Protein 3DB7 (pdb70)

CATH classification: 3.40.1420.30

Structure (mmCIF, N/CA/C/O backbone):
data_3DB7
#
_entry.id   3DB7
#
_cell.length_a   66.170
_cell.length_b   48.420
_cell.length_c   44.610
_cell.angle_alpha   90.00
_cell.angle_beta   113.27
_cell.angle_gamma   90.00
#
_symmetry.space_group_name_H-M   'C 1 2 1'
#
loop_
_entity.id
_entity.type
_entity.pdbx_description
1 polymer 'putative calcium-regulated periplasmic protein'
2 non-polymer 'CALCIUM ION'
3 non-polymer 1,2-ETHANEDIOL
4 water water
#
loop_
_atom_site.group_PDB
_atom_site.id
_atom_site.type_symbol
_atom_site.label_atom_id
_atom_site.label_alt_id
_atom_site.label_comp_id
_atom_site.label_asym_id
_atom_site.label_entity_id
_atom_site.label_seq_id
_atom_site.pdbx_PDB_ins_code
_atom_site.Cartn_x
_atom_site.Cartn_y
_atom_site.Cartn_z
_atom_site.occupancy
_atom_site.B_iso_or_equiv
_atom_site.auth_seq_id
_atom_site.auth_comp_id
_atom_site.auth_asym_id
_atom_site.auth_atom_id
_atom_site.pdbx_PDB_model_num
ATOM 1 N N . GLY A 1 1 ? 18.531 50.194 -5.192 1.00 17.76 0 GLY A N 1
ATOM 2 C CA . GLY A 1 1 ? 18.068 48.866 -5.622 1.00 17.59 0 GLY A CA 1
ATOM 3 C C . GLY A 1 1 ? 18.664 47.750 -4.790 1.00 16.75 0 GLY A C 1
ATOM 4 O O . GLY A 1 1 ? 19.418 47.973 -3.825 1.00 17.05 0 GLY A O 1
ATOM 5 N N . ALA A 1 2 ? 18.351 46.535 -5.200 1.00 18.34 20 ALA A N 1
ATOM 6 C CA . ALA A 1 2 ? 18.793 45.396 -4.440 1.00 19.87 20 ALA A CA 1
ATOM 7 C C . ALA A 1 2 ? 20.307 45.408 -4.320 1.00 21.63 20 ALA A C 1
ATOM 8 O O . ALA A 1 2 ? 20.865 45.023 -3.285 1.00 22.78 20 ALA A O 1
ATOM 10 N N . ASP A 1 3 ? 21.002 45.889 -5.358 1.00 21.35 21 ASP A N 1
ATOM 11 C CA . ASP A 1 3 ? 22.458 45.872 -5.317 1.00 23.30 21 ASP A CA 1
ATOM 12 C C . ASP A 1 3 ? 23.056 46.832 -4.320 1.00 20.26 21 ASP A C 1
ATOM 13 O O . ASP A 1 3 ? 24.221 46.722 -3.991 1.00 19.09 21 ASP A O 1
ATOM 18 N N . ASP A 1 4 ? 22.245 47.745 -3.815 1.00 17.12 22 ASP A N 1
ATOM 19 C CA . ASP A 1 4 ? 22.743 48.800 -2.925 1.00 16.31 22 ASP A CA 1
ATOM 20 C C . ASP A 1 4 ? 22.559 48.396 -1.439 1.00 14.91 22 ASP A C 1
ATOM 21 O O . ASP A 1 4 ? 22.969 49.139 -0.548 1.00 15.93 22 ASP A O 1
ATOM 26 N N . ASP A 1 5 ? 21.994 47.226 -1.182 1.00 12.98 23 ASP A N 1
ATOM 27 C CA . ASP A 1 5 ? 21.718 46.818 0.208 1.00 15.04 23 ASP A CA 1
ATOM 28 C C . ASP A 1 5 ? 23.031 46.802 0.976 1.00 16.02 23 ASP A C 1
ATOM 29 O O . ASP A 1 5 ? 24.040 46.269 0.509 1.00 16.15 23 ASP A O 1
ATOM 34 N N A LYS A 1 6 ? 22.992 47.304 2.200 0.50 12.04 24 LYS A N 1
ATOM 35 N N B LYS A 1 6 ? 23.039 47.418 2.158 0.50 13.77 24 LYS A N 1
ATOM 36 C CA A LYS A 1 6 ? 24.201 47.350 2.998 0.50 11.91 24 LYS A CA 1
ATOM 37 C CA B LYS A 1 6 ? 24.234 47.387 3.020 0.50 13.85 24 LYS A CA 1
ATOM 38 C C A LYS A 1 6 ? 23.935 46.794 4.385 0.50 13.35 24 LYS A C 1
ATOM 39 C C B LYS A 1 6 ? 23.891 46.765 4.368 0.50 14.22 24 LYS A C 1
ATOM 40 O O A LYS A 1 6 ? 23.266 47.438 5.195 0.50 10.66 24 LYS A O 1
ATOM 41 O O B LYS A 1 6 ? 23.135 47.343 5.140 0.50 12.28 24 LYS A O 1
ATOM 46 N N . PRO A 1 7 ? 24.470 45.602 4.682 1.00 12.99 25 PRO A N 1
ATOM 47 C CA . PRO A 1 7 ? 24.275 45.043 6.017 1.00 12.15 25 PRO A CA 1
ATOM 48 C C . PRO A 1 7 ? 24.964 45.922 7.042 1.00 11.05 25 PRO A C 1
ATOM 49 O O . PRO A 1 7 ? 26.001 46.537 6.745 1.00 12.32 25 PRO A O 1
ATOM 53 N N . ILE A 1 8 ? 24.312 46.075 8.185 1.00 9.77 26 ILE A N 1
ATOM 54 C CA . ILE A 1 8 ? 24.783 46.917 9.268 1.00 8.90 26 ILE A CA 1
ATOM 55 C C . ILE A 1 8 ? 24.503 46.262 10.583 1.00 11.69 26 ILE A C 1
ATOM 56 O O . ILE A 1 8 ? 23.724 45.325 10.684 1.00 9.83 26 ILE A O 1
ATOM 61 N N . GLN A 1 9 ? 25.125 46.800 11.615 1.00 10.86 27 GLN A N 1
ATOM 62 C CA . GLN A 1 9 ? 24.801 46.399 12.962 1.00 12.34 27 GLN A CA 1
ATOM 63 C C . GLN A 1 9 ? 23.575 47.213 13.366 1.00 9.19 27 GLN A C 1
ATOM 64 O O . GLN A 1 9 ? 23.339 48.318 12.884 1.00 10.17 27 GLN A O 1
ATOM 70 N N . VAL A 1 10 ? 22.797 46.656 14.272 1.00 9.96 28 VAL A N 1
ATOM 71 C CA . VAL A 1 10 ? 21.675 47.377 14.851 1.00 9.09 28 VAL A CA 1
ATOM 72 C C . VAL A 1 10 ? 22.089 48.705 15.467 1.00 10.42 28 VAL A C 1
ATOM 73 O O . VAL A 1 10 ? 21.385 49.665 15.356 1.00 9.35 28 VAL A O 1
ATOM 77 N N . THR A 1 11 ? 23.278 48.760 16.032 1.00 10.51 29 THR A N 1
ATOM 78 C CA . THR A 1 11 ? 23.754 50.022 16.603 1.00 10.61 29 THR A CA 1
ATOM 79 C C . THR A 1 11 ? 24.034 51.094 15.566 1.00 12.39 29 THR A C 1
ATOM 80 O O . THR A 1 11 ? 24.255 52.248 15.921 1.00 10.98 2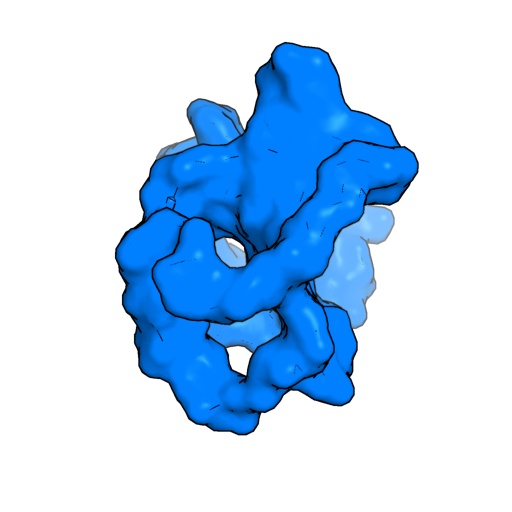9 THR A O 1
ATOM 84 N N . GLN A 1 12 ? 24.023 50.731 14.290 1.00 10.33 30 GLN A N 1
ATOM 85 C CA . GLN A 1 12 ? 24.170 51.730 13.227 1.00 10.58 30 GLN A CA 1
ATOM 86 C C . GLN A 1 12 ? 22.856 52.297 12.743 1.00 11.69 30 GLN A C 1
ATOM 87 O O . GLN A 1 12 ? 22.825 53.196 11.894 1.00 12.87 30 GLN A O 1
ATOM 109 N N . PRO A 1 14 ? 19.155 54.346 13.249 1.00 10.56 32 PRO A N 1
ATOM 110 C CA . PRO A 1 14 ? 18.744 55.493 14.073 1.00 10.00 32 PRO A CA 1
ATOM 111 C C . PRO A 1 14 ? 18.323 55.056 15.470 1.00 8.88 32 PRO A C 1
ATOM 112 O O . PRO A 1 14 ? 17.746 53.986 15.643 1.00 10.05 32 PRO A O 1
ATOM 116 N N A GLN A 1 15 ? 18.533 55.922 16.445 0.50 9.35 33 GLN A N 1
ATOM 117 N N B GLN A 1 15 ? 18.568 55.905 16.464 0.50 8.86 33 GLN A N 1
ATOM 118 C CA A GLN A 1 15 ? 18.210 55.561 17.823 0.50 10.90 33 GLN A CA 1
ATOM 119 C CA B GLN A 1 15 ? 18.211 55.542 17.848 0.50 9.60 33 GLN A CA 1
ATOM 120 C C A GLN A 1 15 ? 16.717 55.311 18.016 0.50 11.00 33 GLN A C 1
ATOM 121 C C B GLN A 1 15 ? 16.713 55.254 17.963 0.50 10.21 33 GLN A C 1
ATOM 122 O O A GLN A 1 15 ? 16.320 54.491 18.842 0.50 10.45 33 GLN A O 1
ATOM 123 O O B GLN A 1 15 ? 16.306 54.342 18.670 0.50 9.27 33 GLN A O 1
ATOM 134 N N . LEU A 1 16 ? 15.875 56.020 17.266 1.00 9.06 34 LEU A N 1
ATOM 135 C CA . LEU A 1 16 ? 14.425 55.809 17.371 1.00 11.44 34 LEU A CA 1
ATOM 136 C C . LEU A 1 16 ? 14.077 54.398 16.991 1.00 9.17 34 LEU A C 1
ATOM 137 O O . LEU A 1 16 ? 13.176 53.788 17.573 1.00 11.07 34 LEU A O 1
ATOM 142 N N . ALA A 1 17 ? 14.789 53.868 16.012 1.00 9.16 35 ALA A N 1
ATOM 143 C CA . ALA A 1 17 ? 14.576 52.506 15.527 1.00 9.78 35 ALA A CA 1
ATOM 144 C C . ALA A 1 17 ? 15.087 51.452 16.497 1.00 9.54 35 ALA A C 1
ATOM 145 O O . ALA A 1 17 ? 14.414 50.478 16.800 1.00 9.97 35 ALA A O 1
ATOM 147 N N . GLN A 1 18 ? 16.256 51.690 17.060 1.00 7.76 36 GLN A N 1
ATOM 148 C CA . GLN A 1 18 ? 16.813 50.852 18.115 1.00 9.46 36 GLN A CA 1
ATOM 149 C C . GLN A 1 18 ? 15.859 50.792 19.309 1.00 8.28 36 GLN A C 1
ATOM 150 O O . GLN A 1 18 ? 15.594 49.728 19.904 1.00 9.51 36 GLN A O 1
ATOM 156 N N . GLN A 1 19 ? 15.280 51.923 19.655 1.00 9.61 37 GLN A N 1
ATOM 157 C CA . GLN A 1 19 ? 14.338 51.955 20.783 1.00 10.83 37 GLN A CA 1
ATOM 158 C C . GLN A 1 19 ? 13.059 51.181 20.463 1.00 9.84 37 GLN A C 1
ATOM 159 O O . GLN A 1 19 ? 12.541 50.463 21.298 1.00 10.43 37 GLN A O 1
ATOM 165 N N . PHE A 1 20 ? 12.602 51.287 19.233 1.00 9.36 38 PHE A N 1
ATOM 166 C CA . PHE A 1 20 ? 11.386 50.605 18.830 1.00 8.74 38 PHE A CA 1
ATOM 167 C C . PHE A 1 20 ? 11.548 49.094 18.935 1.00 10.17 38 PHE A C 1
ATOM 168 O O . PHE A 1 20 ? 10.669 48.376 19.388 1.00 9.84 38 PHE A O 1
ATOM 176 N N . ILE A 1 21 ? 12.689 48.595 18.477 1.00 9.50 39 ILE A N 1
ATOM 177 C CA . ILE A 1 21 ? 13.008 47.154 18.516 1.00 11.16 39 ILE A CA 1
ATOM 178 C C . ILE A 1 21 ? 13.018 46.647 19.957 1.00 10.51 39 ILE A C 1
ATOM 179 O O . ILE A 1 21 ? 12.457 45.635 20.282 1.00 11.54 39 ILE A O 1
ATOM 184 N N A LYS A 1 22 ? 13.671 47.409 20.815 0.60 9.88 40 LYS A N 1
ATOM 185 N N B LYS A 1 22 ? 13.649 47.411 20.840 0.40 9.60 40 LYS A N 1
ATOM 186 C CA A LYS A 1 22 ? 13.750 47.037 22.219 0.60 11.16 40 LYS A CA 1
ATOM 187 C CA B LYS A 1 22 ? 13.749 47.026 22.254 0.40 9.73 40 LYS A CA 1
ATOM 188 C C A LYS A 1 22 ? 12.376 47.086 22.862 0.60 9.83 40 LYS A C 1
ATOM 189 C C B LYS A 1 22 ? 12.433 47.203 23.002 0.40 9.61 40 LYS A C 1
ATOM 190 O O A LYS A 1 22 ? 12.030 46.203 23.656 0.60 12.66 40 LYS A O 1
ATOM 191 O O B LYS A 1 22 ? 12.197 46.579 24.057 0.40 9.05 40 LYS A O 1
ATOM 202 N N . GLN A 1 23 ? 11.590 48.081 22.487 1.00 11.41 41 GLN A N 1
ATOM 203 C CA . GLN A 1 23 ? 10.259 48.266 23.079 1.00 10.83 41 GLN A CA 1
ATOM 204 C C . GLN A 1 23 ? 9.341 47.120 22.726 1.00 11.10 41 GLN A C 1
ATOM 205 O O . GLN A 1 23 ? 8.638 46.552 23.593 1.00 12.60 41 GLN A O 1
ATOM 211 N N . HIS A 1 24 ? 9.311 46.770 21.446 1.00 8.98 42 HIS A N 1
ATOM 212 C CA . HIS A 1 24 ? 8.232 45.881 20.951 1.00 10.41 42 HIS A CA 1
ATOM 213 C C . HIS A 1 24 ? 8.676 44.513 20.537 1.00 10.66 42 HIS A C 1
ATOM 214 O O . HIS A 1 24 ? 7.825 43.627 20.377 1.00 12.47 42 HIS A O 1
ATOM 221 N N . PHE A 1 25 ? 9.980 44.317 20.403 1.00 10.47 43 PHE A N 1
ATOM 222 C CA . PHE A 1 25 ? 10.511 43.038 19.914 1.00 11.61 43 PHE A CA 1
ATOM 223 C C . PHE A 1 25 ? 11.597 42.472 20.829 1.00 14.03 43 PHE A C 1
ATOM 224 O O . PHE A 1 25 ? 12.555 41.816 20.386 1.00 13.33 43 PHE A O 1
ATOM 232 N N . SER A 1 26 ? 11.409 42.709 22.129 1.00 14.87 44 SER A N 1
ATOM 233 C CA . SER A 1 26 ? 12.422 42.356 23.127 1.00 21.05 44 SER A CA 1
ATOM 234 C C . SER A 1 26 ? 12.667 40.844 23.132 1.00 21.08 44 SER A C 1
ATOM 235 O O . SER A 1 26 ? 13.787 40.416 23.439 1.00 26.03 44 SER A O 1
ATOM 238 N N . ASP A 1 27 ? 11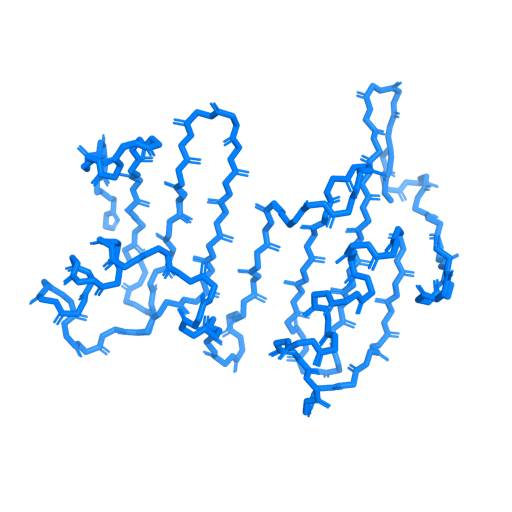.669 40.079 22.699 1.00 22.93 45 ASP A N 1
ATOM 239 C CA . ASP A 1 27 ? 11.681 38.611 22.817 1.00 27.44 45 ASP A CA 1
ATOM 240 C C . ASP A 1 27 ? 12.110 37.978 21.524 1.00 26.03 45 ASP A C 1
ATOM 241 O O . ASP A 1 27 ? 12.132 36.749 21.399 1.00 27.28 45 ASP A O 1
ATOM 243 N N . SER A 1 28 ? 12.425 38.819 20.547 1.00 18.75 46 SER A N 1
ATOM 244 C CA . SER A 1 28 ? 12.815 38.315 19.217 1.00 16.55 46 SER A CA 1
ATOM 245 C C . SER A 1 28 ? 14.317 38.494 19.094 1.00 17.02 46 SER A C 1
ATOM 246 O O . SER A 1 28 ? 14.924 39.222 19.866 1.00 18.72 46 SER A O 1
ATOM 249 N N A LYS A 1 29 ? 14.910 37.797 18.133 0.50 13.78 47 LYS A N 1
ATOM 250 N N B LYS A 1 29 ? 14.926 37.781 18.151 0.50 13.18 47 LYS A N 1
ATOM 251 C CA A LYS A 1 29 ? 16.331 37.922 17.872 0.50 12.88 47 LYS A CA 1
ATOM 252 C CA B LYS A 1 29 ? 16.357 37.910 17.892 0.50 11.71 47 LYS A CA 1
ATOM 253 C C A LYS A 1 29 ? 16.556 38.438 16.453 0.50 10.88 47 LYS A C 1
ATOM 254 C C B LYS A 1 29 ? 16.569 38.425 16.466 0.50 10.42 47 LYS A C 1
ATOM 255 O O A LYS A 1 29 ? 15.928 38.007 15.500 0.50 11.71 47 LYS A O 1
ATOM 256 O O B LYS A 1 29 ? 15.942 37.979 15.521 0.50 11.62 47 LYS A O 1
ATOM 261 N N . VAL A 1 30 ? 17.483 39.371 16.336 1.00 12.02 48 VAL A N 1
ATOM 262 C CA . VAL A 1 30 ? 17.831 39.965 15.054 1.00 11.64 48 VAL A CA 1
ATOM 263 C C . VAL A 1 30 ? 18.669 39.006 14.216 1.00 10.99 48 VAL A C 1
ATOM 264 O O . VAL A 1 30 ? 19.739 38.554 14.628 1.00 13.23 48 VAL A O 1
ATOM 268 N N . ALA A 1 31 ? 18.165 38.687 13.035 1.00 7.35 49 ALA A N 1
ATOM 269 C CA . ALA A 1 31 ? 18.896 37.883 12.029 1.00 7.20 49 ALA A CA 1
ATOM 270 C C . ALA A 1 31 ? 19.754 38.738 11.089 1.00 8.41 49 ALA A C 1
ATOM 271 O O . ALA A 1 31 ? 20.874 38.372 10.745 1.00 8.73 49 ALA A O 1
ATOM 273 N N . LEU A 1 32 ? 19.233 39.876 10.670 1.00 7.51 50 LEU A N 1
ATOM 274 C CA . LEU A 1 32 ? 19.929 40.730 9.731 1.00 9.48 50 LEU A CA 1
ATOM 275 C C . LEU A 1 32 ? 19.328 42.118 9.853 1.00 9.89 50 LEU A C 1
ATOM 276 O O . LEU A 1 32 ? 18.128 42.258 9.890 1.00 11.00 50 LEU A O 1
ATOM 281 N N . ALA A 1 33 ? 20.184 43.123 9.872 1.00 7.84 51 ALA A N 1
ATOM 282 C CA . ALA A 1 33 ? 19.821 44.550 9.728 1.00 9.33 51 ALA A CA 1
ATOM 283 C C . ALA A 1 33 ? 20.524 45.105 8.504 1.00 9.33 51 ALA A C 1
ATOM 284 O O . ALA A 1 33 ? 21.673 44.733 8.213 1.00 9.85 51 ALA A O 1
ATOM 286 N N . LYS A 1 34 ? 19.838 45.954 7.750 1.00 9.01 52 LYS A N 1
ATOM 287 C CA . LYS A 1 34 ? 20.450 46.553 6.574 1.00 8.82 52 LYS A CA 1
ATOM 288 C C . LYS A 1 34 ? 19.921 47.967 6.341 1.00 7.47 52 LYS A C 1
ATOM 289 O O . LYS A 1 34 ? 18.816 48.299 6.721 1.00 8.71 52 LYS A O 1
ATOM 303 N N . GLU A 1 36 ? 18.752 50.102 3.214 1.00 9.30 54 GLU A N 1
ATOM 304 C CA . GLU A 1 36 ? 18.152 49.913 1.877 1.00 7.96 54 GLU A CA 1
ATOM 305 C C . GLU A 1 36 ? 18.125 51.279 1.242 1.00 9.83 54 GLU A C 1
ATOM 306 O O . GLU A 1 36 ? 17.812 52.266 1.891 1.00 10.11 54 GLU A O 1
ATOM 312 N N . SER A 1 37 ? 18.492 51.367 -0.016 1.00 9.68 55 SER A N 1
ATOM 313 C CA . SER A 1 37 ? 18.515 52.688 -0.644 1.00 9.71 55 SER A CA 1
ATOM 314 C C . SER A 1 37 ? 18.459 52.618 -2.137 1.00 12.82 55 SER A C 1
ATOM 315 O O . SER A 1 37 ? 18.696 51.552 -2.744 1.00 11.67 55 SER A O 1
ATOM 318 N N . ASP A 1 38 ? 18.085 53.762 -2.707 1.00 10.61 56 ASP A N 1
ATOM 319 C CA . ASP A 1 38 ? 18.243 53.995 -4.143 1.00 10.23 56 ASP A CA 1
ATOM 320 C C . ASP A 1 38 ? 18.537 55.482 -4.285 1.00 11.04 56 ASP A C 1
ATOM 321 O O . ASP A 1 38 ? 18.878 56.144 -3.286 1.00 12.75 56 ASP A O 1
ATOM 326 N N . PHE A 1 39 ? 18.399 56.035 -5.497 1.00 12.04 57 PHE A N 1
ATOM 327 C CA . PHE A 1 39 ? 18.786 57.434 -5.680 1.00 11.59 57 PHE A CA 1
ATOM 328 C C . PHE A 1 39 ? 18.019 58.413 -4.795 1.00 12.77 57 PHE A C 1
ATOM 329 O O . PHE A 1 39 ? 18.563 59.426 -4.354 1.00 14.97 57 PHE A O 1
ATOM 337 N N . LEU A 1 40 ? 16.759 58.123 -4.549 1.00 11.20 58 LEU A N 1
ATOM 338 C CA . LEU A 1 40 ? 15.893 59.072 -3.923 1.00 12.73 58 LEU A CA 1
ATOM 339 C C . LEU A 1 40 ? 15.288 58.570 -2.619 1.00 10.26 58 LEU A C 1
ATOM 340 O O . LEU A 1 40 ? 14.349 59.168 -2.126 1.00 13.10 58 LEU A O 1
ATOM 345 N N . TYR A 1 41 ? 15.816 57.480 -2.042 1.00 9.76 59 TYR A N 1
ATOM 346 C CA . TYR A 1 41 ? 15.407 57.122 -0.686 1.00 9.39 59 TYR A CA 1
ATOM 347 C C . TYR A 1 41 ? 16.482 56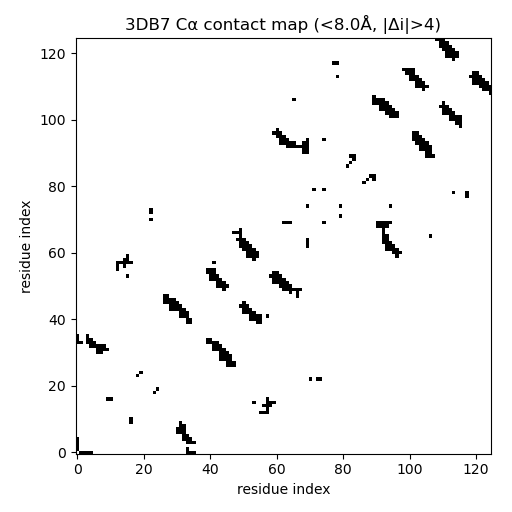.331 0.016 1.00 9.18 59 TYR A C 1
ATOM 348 O O . TYR A 1 41 ? 17.373 55.762 -0.568 1.00 10.47 59 TYR A O 1
ATOM 357 N N . LYS A 1 42 ? 16.304 56.324 1.333 1.00 8.18 60 LYS A N 1
ATOM 358 C CA . LYS A 1 42 ? 17.013 55.497 2.293 1.00 9.23 60 LYS A CA 1
ATOM 359 C C . LYS A 1 42 ? 16.069 54.996 3.342 1.00 9.02 60 LYS A C 1
ATOM 360 O O . LYS A 1 42 ? 15.205 55.720 3.815 1.00 12.17 60 LYS A O 1
ATOM 363 N N . SER A 1 43 ? 16.175 53.724 3.652 1.00 9.38 61 SER A N 1
ATOM 364 C CA . SER A 1 43 ? 15.444 53.143 4.759 1.00 10.51 61 SER A CA 1
ATOM 365 C C . SER A 1 43 ? 16.276 52.095 5.430 1.00 7.94 61 SER A C 1
ATOM 366 O O . SER A 1 43 ? 17.370 51.778 4.991 1.00 8.97 61 SER A O 1
ATOM 369 N N . TYR A 1 44 ? 15.760 51.574 6.547 1.00 8.76 62 TYR A N 1
ATOM 370 C CA . TYR A 1 44 ? 16.440 50.571 7.326 1.00 8.91 62 TYR A CA 1
ATOM 371 C C . TYR A 1 44 ? 15.506 49.416 7.522 1.00 9.52 62 TYR A C 1
ATOM 372 O O . TYR A 1 44 ? 14.384 49.612 7.968 1.00 10.01 62 TYR A O 1
ATOM 381 N N . GLU A 1 45 ? 15.962 48.180 7.306 1.00 8.61 63 GLU A N 1
ATOM 382 C CA . GLU A 1 45 ? 15.148 47.000 7.546 1.00 7.46 63 GLU A CA 1
ATOM 383 C C . GLU A 1 45 ? 15.858 46.118 8.562 1.00 9.28 63 GLU A C 1
ATOM 384 O O . GLU A 1 45 ? 17.081 45.928 8.519 1.00 9.98 63 GLU A O 1
ATOM 390 N N A VAL A 1 46 ? 15.087 45.557 9.484 0.50 9.93 64 VAL A N 1
ATOM 391 N N B VAL A 1 46 ? 15.052 45.527 9.426 0.50 9.55 64 VAL A N 1
ATOM 392 C CA A VAL A 1 46 ? 15.575 44.529 10.410 0.50 11.03 64 VAL A CA 1
AT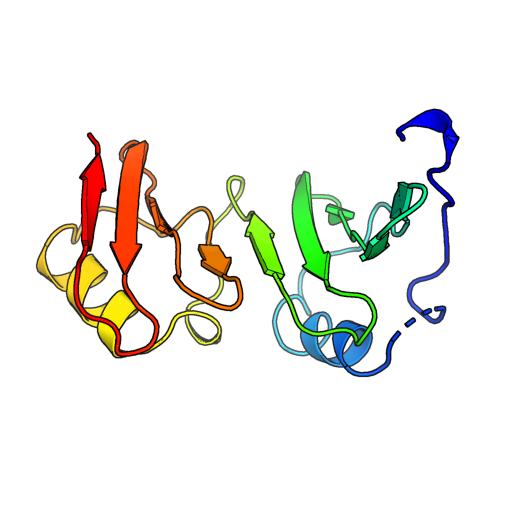OM 393 C CA B VAL A 1 46 ? 15.486 44.497 10.355 0.50 9.37 64 VA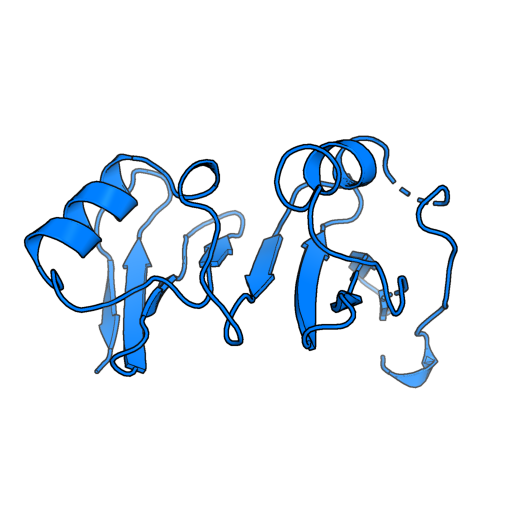L A CA 1
ATOM 394 C C A VAL A 1 46 ? 14.698 43.310 10.307 0.50 9.71 64 VAL A C 1
ATOM 395 C C B VAL A 1 46 ? 14.652 43.283 10.170 0.50 10.01 64 VAL A C 1
ATOM 396 O O A VAL A 1 46 ? 13.487 43.428 10.400 0.50 8.09 64 VAL A O 1
ATOM 397 O O B VAL A 1 46 ? 13.449 43.353 10.073 0.50 9.73 64 VAL A O 1
ATOM 404 N N . ILE A 1 47 ? 15.304 42.145 10.041 1.00 10.11 65 ILE A N 1
ATOM 405 C CA . ILE A 1 47 ? 14.604 40.870 9.938 1.00 9.25 65 ILE A CA 1
ATOM 406 C C . ILE A 1 47 ? 14.979 40.066 11.176 1.00 9.31 65 ILE A C 1
ATOM 407 O O . ILE A 1 47 ? 16.156 39.957 11.548 1.00 8.88 65 ILE A O 1
ATOM 412 N N . PHE A 1 48 ? 13.988 39.455 11.807 1.00 9.01 66 PHE A N 1
ATOM 413 C CA . PHE A 1 48 ? 14.190 38.680 13.022 1.00 8.63 66 PHE A CA 1
ATOM 414 C C . PHE A 1 48 ? 14.347 37.207 12.636 1.00 9.15 66 PHE A C 1
ATOM 415 O O . PHE A 1 48 ? 14.036 36.818 11.496 1.00 9.65 66 PHE A O 1
ATOM 423 N N . THR A 1 49 ? 14.847 36.409 13.564 1.00 9.94 67 THR A N 1
ATOM 424 C CA . THR A 1 49 ? 15.128 35.008 13.247 1.00 8.98 67 THR A CA 1
ATOM 425 C C . THR A 1 49 ? 13.852 34.192 12.984 1.00 8.90 67 THR A C 1
ATOM 426 O O . THR A 1 49 ? 13.922 33.080 12.468 1.00 11.18 67 THR A O 1
ATOM 430 N N . ASN A 1 50 ? 12.702 34.724 13.361 1.00 8.75 68 ASN A N 1
ATOM 431 C CA . ASN A 1 50 ? 11.422 34.112 13.038 1.00 10.81 68 ASN A CA 1
ATOM 432 C C . ASN A 1 50 ? 10.827 34.566 11.715 1.00 8.62 68 ASN A C 1
ATOM 433 O O . ASN A 1 50 ? 9.703 34.167 11.376 1.00 9.88 68 ASN A O 1
ATOM 438 N N . GLY A 1 51 ? 11.564 35.393 10.969 1.00 9.07 69 GLY A N 1
ATOM 439 C CA . GLY A 1 51 ? 11.119 35.848 9.653 1.00 9.07 69 GLY A CA 1
ATOM 440 C C . GLY A 1 51 ? 10.331 37.146 9.649 1.00 10.83 69 GLY A C 1
ATOM 441 O O . GLY A 1 51 ? 10.075 37.723 8.613 1.00 11.43 69 GLY A O 1
ATOM 442 N N . ASN A 1 52 ? 9.971 37.646 10.820 1.00 9.46 70 ASN A N 1
ATOM 443 C CA . ASN A 1 52 ? 9.291 38.946 10.874 1.00 10.68 70 ASN A CA 1
ATOM 444 C C . ASN A 1 52 ? 10.249 40.091 10.552 1.00 9.92 70 ASN A C 1
ATOM 445 O O . ASN A 1 52 ? 11.472 39.888 10.645 1.00 10.28 70 ASN A O 1
ATOM 450 N N . LYS A 1 53 ? 9.712 41.227 10.131 1.00 9.44 71 LYS A N 1
ATOM 451 C CA . LYS A 1 53 ? 10.518 42.347 9.656 1.00 9.35 71 LYS A CA 1
ATOM 452 C C . LYS A 1 53 ? 9.907 43.669 10.048 1.00 10.61 71 LYS A C 1
ATOM 453 O O . LYS A 1 53 ? 8.666 43.831 10.037 1.00 12.75 71 LYS A O 1
ATOM 459 N N . VAL A 1 54 ? 10.773 44.624 10.319 1.00 9.06 72 VAL A N 1
ATOM 460 C CA . VAL A 1 54 ? 10.345 46.001 10.447 1.00 8.65 72 VAL A CA 1
ATOM 461 C C . VAL A 1 54 ? 11.172 46.864 9.530 1.00 9.98 72 VAL A C 1
ATOM 462 O O . VAL A 1 54 ? 12.389 46.656 9.407 1.00 10.87 72 VAL A O 1
ATOM 466 N N . GLU A 1 55 ? 10.535 47.807 8.843 1.00 9.12 73 GLU A N 1
ATOM 467 C CA . GLU A 1 55 ? 11.229 48.809 8.049 1.00 8.55 73 GLU A CA 1
ATOM 468 C C . GLU A 1 55 ? 10.961 50.161 8.613 1.00 7.83 73 GLU A C 1
ATOM 469 O O . GLU A 1 55 ? 9.819 50.472 8.998 1.00 9.92 73 GLU A O 1
ATOM 475 N N . PHE A 1 56 ? 12.003 50.984 8.625 1.00 7.86 74 PHE A N 1
ATOM 476 C CA . PHE A 1 56 ? 12.009 52.322 9.180 1.00 8.66 74 PHE A CA 1
ATOM 477 C C . PHE A 1 56 ? 12.441 53.322 8.136 1.00 10.41 74 PHE A C 1
ATOM 478 O O . PHE A 1 56 ? 13.245 53.008 7.242 1.00 10.59 74 PHE A O 1
ATOM 486 N N . ASP A 1 57 ? 11.928 54.522 8.276 1.00 11.23 75 ASP A N 1
ATOM 487 C CA . ASP A 1 57 ? 12.425 55.624 7.418 1.00 8.88 75 ASP A CA 1
ATOM 488 C C . ASP A 1 57 ? 13.782 56.070 7.884 1.00 11.04 75 ASP A C 1
ATOM 489 O O . ASP A 1 57 ? 14.313 55.535 8.861 1.00 10.76 75 ASP A O 1
ATOM 494 N N . LYS A 1 58 ? 14.321 57.045 7.174 1.00 11.93 76 LYS A N 1
ATOM 495 C CA . LYS A 1 58 ? 15.684 57.509 7.428 1.00 12.98 76 LYS A CA 1
ATOM 496 C C . LYS A 1 58 ? 15.863 58.091 8.822 1.00 15.86 76 LYS A C 1
ATOM 497 O O . LYS A 1 58 ? 17.004 58.164 9.332 1.00 15.38 76 LYS A O 1
ATOM 502 N N . LYS A 1 59 ? 14.750 58.473 9.442 1.00 13.74 77 LYS A N 1
ATOM 503 C CA . LYS A 1 59 ? 14.756 59.022 10.805 1.00 12.97 77 LYS A CA 1
ATOM 504 C C . LYS A 1 59 ? 14.517 57.977 11.899 1.00 13.38 77 LYS A C 1
ATOM 505 O O . LYS A 1 59 ? 14.509 58.293 13.086 1.00 14.76 77 LYS A O 1
ATOM 509 N N . GLY A 1 60 ? 14.272 56.753 11.503 1.00 9.92 78 GLY A N 1
ATOM 510 C CA . GLY A 1 60 ? 13.994 55.713 12.467 1.00 9.83 78 GLY A CA 1
ATOM 511 C C . GLY A 1 60 ? 12.528 55.576 12.852 1.00 10.15 78 GLY A C 1
ATOM 512 O O . GLY A 1 60 ? 12.218 54.873 13.835 1.00 10.52 78 GLY A O 1
ATOM 513 N N . ASN A 1 61 ? 11.633 56.217 12.104 1.00 10.49 79 ASN A N 1
ATOM 514 C CA . ASN A 1 61 ? 10.201 56.054 12.341 1.00 9.03 79 ASN A CA 1
ATOM 515 C C . ASN A 1 61 ? 9.728 54.850 11.578 1.00 8.52 79 ASN A C 1
ATOM 516 O O . ASN A 1 61 ? 9.954 54.750 10.368 1.00 10.27 79 ASN A O 1
ATOM 521 N N . TRP A 1 62 ? 9.040 53.930 12.248 1.00 9.29 80 TRP A N 1
ATOM 522 C CA . TRP A 1 62 ? 8.576 52.745 11.529 1.00 9.57 80 TRP A CA 1
ATOM 523 C C . TRP A 1 62 ? 7.659 53.112 10.395 1.00 9.01 80 TRP A C 1
ATOM 524 O O . TRP A 1 62 ? 6.820 54.030 10.527 1.00 9.54 80 TRP A O 1
ATOM 535 N N . GLU A 1 63 ? 7.789 52.352 9.299 1.00 9.10 81 GLU A N 1
ATOM 536 C CA . GLU A 1 63 ? 6.885 52.481 8.147 1.00 10.30 81 GLU A CA 1
ATOM 537 C C . GLU A 1 63 ? 6.190 51.161 7.804 1.00 8.62 81 GLU A C 1
ATOM 538 O O . GLU A 1 63 ? 5.117 51.181 7.195 1.00 9.15 81 GLU A O 1
ATOM 544 N N . GLU A 1 64 ? 6.778 50.023 8.227 1.00 9.22 82 GLU A N 1
ATOM 545 C CA . GLU A 1 64 ? 6.221 48.702 7.951 1.00 8.50 82 GLU A CA 1
ATOM 546 C C . GLU A 1 64 ? 6.568 47.806 9.069 1.00 7.92 82 GLU A C 1
ATOM 547 O O . GLU A 1 64 ? 7.738 47.724 9.451 1.00 9.45 82 GLU A O 1
ATOM 553 N N . VAL A 1 65 ? 5.602 47.153 9.663 1.00 8.19 83 VAL A N 1
ATOM 554 C CA . VAL A 1 65 ? 5.817 46.090 10.626 1.00 9.03 83 VAL A CA 1
ATOM 555 C C . VAL A 1 65 ? 5.139 44.853 10.069 1.00 10.73 83 VAL A C 1
ATOM 556 O O . VAL A 1 65 ? 3.902 44.789 10.017 1.00 9.89 83 VAL A O 1
ATOM 560 N N . ASP A 1 66 ? 5.937 43.892 9.590 1.00 9.67 84 ASP A N 1
ATOM 561 C CA . ASP A 1 66 ? 5.415 42.672 8.960 1.00 10.56 84 ASP A CA 1
ATOM 562 C C . ASP A 1 66 ? 5.674 41.506 9.877 1.00 11.63 84 ASP A C 1
ATOM 563 O O . ASP A 1 66 ? 6.810 40.980 9.971 1.00 11.82 84 ASP A O 1
ATOM 568 N N . CYS A 1 67 ? 4.637 41.141 10.605 1.00 9.68 85 CYS A N 1
ATOM 569 C CA . CYS A 1 67 ? 4.708 40.045 11.537 1.00 9.15 85 CYS A CA 1
ATOM 570 C C . CYS A 1 67 ? 3.855 38.893 11.066 1.00 8.73 85 CYS A C 1
ATOM 571 O O . CYS A 1 67 ? 3.194 38.231 11.845 1.00 9.32 85 CYS A O 1
ATOM 574 N N . LYS A 1 68 ? 3.997 38.561 9.798 1.00 10.38 86 LYS A N 1
ATOM 575 C CA . LYS A 1 68 ? 3.163 37.486 9.240 1.00 13.16 86 LYS A CA 1
ATOM 576 C C . LYS A 1 68 ? 3.442 36.133 9.872 1.00 12.11 86 LYS A C 1
ATOM 577 O O . LYS A 1 68 ? 2.608 35.219 9.736 1.00 11.25 86 LYS A O 1
ATOM 583 N N . HIS A 1 69 ? 4.554 35.987 10.596 1.00 10.28 87 HIS A N 1
ATOM 584 C CA . HIS A 1 69 ? 4.882 34.699 11.228 1.00 11.42 87 HIS A CA 1
ATOM 585 C C . HIS A 1 69 ? 4.351 34.580 12.648 1.00 13.21 87 HIS A C 1
ATOM 586 O O . HIS A 1 69 ? 4.307 33.481 13.243 1.00 13.99 87 HIS A O 1
ATOM 593 N N . THR A 1 70 ? 3.930 35.705 13.193 1.00 10.66 88 THR A N 1
ATOM 594 C CA . THR A 1 70 ? 3.257 35.750 14.488 1.00 12.13 88 THR A CA 1
ATOM 595 C C . THR A 1 70 ? 2.063 36.705 14.370 1.00 11.32 88 THR A C 1
ATOM 596 O O . THR A 1 70 ? 1.065 36.368 13.714 1.00 11.82 88 THR A O 1
ATOM 600 N N . SER A 1 71 ? 2.155 37.864 14.997 1.00 9.90 89 SER A N 1
ATOM 601 C CA . SER A 1 71 ? 1.231 38.964 14.705 1.00 10.21 89 SER A CA 1
ATOM 602 C C . SER A 1 71 ? 1.833 40.247 15.206 1.00 8.99 89 SER A C 1
ATOM 603 O O . SER A 1 71 ? 2.790 40.239 15.961 1.00 10.65 89 SER A O 1
ATOM 606 N N . VAL A 1 72 ? 1.273 41.359 14.766 1.00 9.06 90 VAL A N 1
ATOM 607 C CA . VAL A 1 72 ? 1.821 42.654 15.119 1.00 8.24 90 VAL A CA 1
ATOM 608 C C . VAL A 1 72 ? 1.547 42.974 16.603 1.00 11.94 90 VAL A C 1
ATOM 609 O O . VAL A 1 72 ? 0.391 42.920 17.040 1.00 11.95 90 VAL A O 1
ATOM 613 N N . PRO A 1 73 ? 2.577 43.370 17.359 1.00 11.32 91 PRO A N 1
ATOM 614 C CA . PRO A 1 73 ? 2.318 43.787 18.739 1.00 11.80 91 PRO A CA 1
ATOM 615 C C . PRO A 1 73 ? 1.245 44.862 18.813 1.00 12.46 91 PRO A C 1
ATOM 616 O O . PRO A 1 73 ? 1.310 45.845 18.121 1.00 11.91 91 PRO A O 1
ATOM 620 N N . VAL A 1 74 ? 0.250 44.660 19.672 1.00 11.91 92 VAL A N 1
ATOM 621 C CA . VAL A 1 74 ? -0.939 45.514 19.673 1.00 10.06 92 VAL A CA 1
ATOM 622 C C . VAL A 1 74 ? -0.591 46.945 20.012 1.00 9.63 92 VAL A C 1
ATOM 623 O O . VAL A 1 74 ? -1.226 47.877 19.518 1.00 10.56 92 VAL A O 1
ATOM 627 N N . ALA A 1 75 ? 0.422 47.136 20.856 1.00 9.46 93 ALA A N 1
ATOM 628 C CA . ALA A 1 75 ? 0.770 48.505 21.258 1.00 10.77 93 ALA A CA 1
ATOM 629 C C . ALA A 1 75 ? 1.076 49.407 20.053 1.00 10.96 93 ALA A C 1
ATOM 630 O O . ALA A 1 75 ? 0.919 50.601 20.141 1.00 11.95 93 ALA A O 1
ATOM 632 N N . ILE A 1 76 ? 1.566 48.818 18.958 1.00 11.07 94 ILE A N 1
ATOM 633 C CA . ILE A 1 76 ? 1.915 49.565 17.727 1.00 10.95 94 ILE A CA 1
ATOM 634 C C . ILE A 1 76 ? 0.673 50.039 16.957 1.00 12.21 94 ILE A C 1
ATOM 635 O O . ILE A 1 76 ? 0.734 50.987 16.174 1.00 12.47 94 ILE A O 1
ATOM 640 N N . ILE A 1 77 ? -0.449 49.339 17.111 1.00 10.77 95 ILE A N 1
ATOM 641 C CA . ILE A 1 77 ? -1.656 49.597 16.339 1.00 9.91 95 ILE A CA 1
ATOM 642 C C . ILE A 1 77 ? -2.501 50.728 16.934 1.00 10.84 95 ILE A C 1
ATOM 643 O O . ILE A 1 77 ? -2.864 50.679 18.133 1.00 11.26 95 ILE A O 1
ATOM 648 N N . PRO A 1 78 ? -2.793 51.770 16.148 1.00 10.78 96 PRO A N 1
ATOM 649 C CA . PRO A 1 78 ? -3.613 52.851 16.706 1.00 10.04 96 PRO A CA 1
ATOM 650 C C . PRO A 1 78 ? -4.922 52.308 17.268 1.00 9.93 96 PRO A C 1
ATOM 651 O O . PRO A 1 78 ? -5.525 51.407 16.692 1.00 10.43 96 PRO A O 1
ATOM 655 N N . ALA A 1 79 ? -5.336 52.866 18.408 1.00 8.54 97 ALA A N 1
ATOM 656 C CA . ALA A 1 79 ? -6.489 52.322 19.100 1.00 7.02 97 ALA A CA 1
ATOM 657 C C . ALA A 1 79 ? -7.716 52.249 18.226 1.00 8.06 97 ALA A C 1
ATOM 658 O O . ALA A 1 79 ? -8.482 51.287 18.288 1.00 8.41 97 ALA A O 1
ATOM 660 N N . ALA A 1 80 ? -7.938 53.246 17.387 1.00 10.38 98 ALA A N 1
ATOM 661 C CA . ALA A 1 80 ? -9.166 53.246 16.592 1.00 10.16 98 ALA A CA 1
ATOM 662 C C . ALA A 1 80 ? -9.123 52.114 15.568 1.00 9.57 98 ALA A C 1
ATOM 663 O O . ALA A 1 80 ? -10.125 51.482 15.259 1.00 10.92 98 ALA A O 1
ATOM 665 N N . ILE A 1 81 ? -7.919 51.794 15.096 1.00 10.59 99 ILE A N 1
ATOM 666 C CA . ILE A 1 81 ? -7.786 50.707 14.100 1.00 9.19 99 ILE A CA 1
ATOM 667 C C . ILE A 1 81 ? -7.961 49.343 14.818 1.00 9.21 99 ILE A C 1
ATOM 668 O O . ILE A 1 81 ? -8.650 48.445 14.357 1.00 9.05 99 ILE A O 1
ATOM 673 N N . GLN A 1 82 ? -7.390 49.226 16.014 1.00 8.96 100 GLN A N 1
ATOM 674 C CA . GLN A 1 82 ? -7.498 47.995 16.811 1.00 9.91 100 GLN A CA 1
ATOM 675 C C . GLN A 1 82 ? -8.959 47.707 17.159 1.00 9.56 100 GLN A C 1
ATOM 676 O O . GLN A 1 82 ? -9.446 46.583 17.114 1.00 9.24 100 GLN A O 1
ATOM 682 N N . LYS A 1 83 ? -9.709 48.771 17.454 1.00 7.47 101 LYS A N 1
ATOM 683 C CA . LYS A 1 83 ? -11.106 48.616 17.758 1.00 8.30 101 LYS A CA 1
ATOM 684 C C . LYS A 1 83 ? -11.870 48.203 16.523 1.00 7.57 101 LYS A C 1
ATOM 685 O O . LYS A 1 83 ? -12.687 47.317 16.623 1.00 8.67 101 LYS A O 1
ATOM 691 N N . TYR A 1 84 ? -11.596 48.812 15.357 1.00 7.84 102 TYR A N 1
ATOM 692 C CA . TYR A 1 84 ? -12.283 48.408 14.134 1.00 8.78 102 TYR A CA 1
ATOM 693 C C . TYR A 1 84 ? -12.037 46.921 13.840 1.00 8.37 102 TYR A C 1
ATOM 694 O O . TYR A 1 84 ? -12.947 46.171 13.484 1.00 8.50 102 TYR A O 1
ATOM 703 N N . VAL A 1 85 ? -10.784 46.517 13.967 1.00 7.55 103 VAL A N 1
ATOM 704 C CA . VAL A 1 85 ? -10.408 45.142 13.641 1.00 7.58 103 VAL A CA 1
ATOM 705 C C . VAL A 1 85 ? -11.042 44.143 14.599 1.00 8.02 103 VAL A C 1
ATOM 706 O O . VAL A 1 85 ? -11.642 43.160 14.205 1.00 9.91 103 VAL A O 1
ATOM 710 N N . THR A 1 86 ? -10.936 44.417 15.877 1.00 7.75 104 THR A N 1
ATOM 711 C CA . THR A 1 86 ? -11.479 43.499 16.874 1.00 9.23 104 THR A CA 1
ATOM 712 C C . THR A 1 86 ? -12.998 43.460 16.937 1.00 9.34 104 THR A C 1
ATOM 713 O O . THR A 1 86 ? -13.570 42.497 17.385 1.00 8.47 104 THR A O 1
ATOM 717 N N . THR A 1 87 ? -13.646 44.508 16.458 1.00 7.78 105 THR A N 1
ATOM 718 C CA . THR A 1 87 ? -15.115 44.530 16.307 1.00 9.84 105 THR A CA 1
ATOM 719 C C . THR A 1 87 ? -15.553 43.724 15.097 1.00 9.14 105 THR A C 1
ATOM 720 O O . THR A 1 87 ? -16.438 42.870 15.190 1.00 11.65 105 THR A O 1
ATOM 724 N N . ASN A 1 88 ? -14.965 43.983 13.945 1.00 9.19 106 ASN A N 1
ATOM 725 C CA . ASN A 1 88 ? -15.509 43.488 12.680 1.00 9.00 106 ASN A CA 1
ATOM 726 C C . ASN A 1 88 ? -14.872 42.214 12.186 1.00 11.82 106 ASN A C 1
ATOM 727 O O . ASN A 1 88 ? -15.454 41.505 11.338 1.00 12.06 106 ASN A O 1
ATOM 732 N N . TYR A 1 89 ? -13.678 41.914 12.698 1.00 9.51 107 TYR A N 1
ATOM 733 C CA . TYR A 1 89 ? -12.919 40.713 12.368 1.00 9.05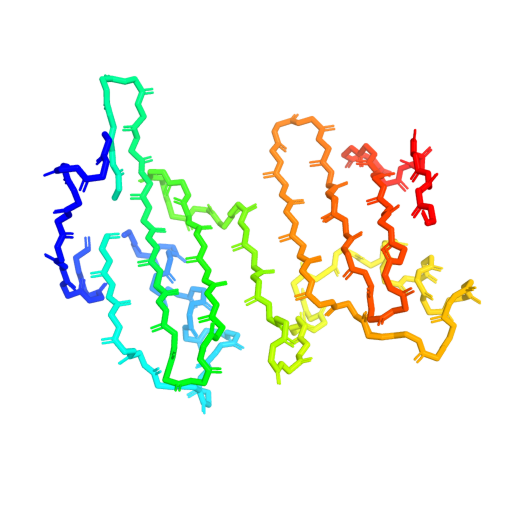 107 TYR A CA 1
ATOM 734 C C . TYR A 1 89 ? -12.373 40.079 13.633 1.00 10.25 107 TYR A C 1
ATOM 735 O O . TYR A 1 89 ? -11.160 39.992 13.834 1.00 12.35 107 TYR A O 1
ATOM 744 N N . PRO A 1 90 ? -13.298 39.650 14.507 1.00 11.89 108 PRO A N 1
ATOM 745 C CA . PRO A 1 90 ? -12.872 39.176 15.838 1.00 12.67 108 PRO A CA 1
ATOM 746 C C . PRO A 1 90 ? -11.982 37.931 15.894 1.00 12.69 108 PRO A C 1
ATOM 747 O O . PRO A 1 90 ? -11.339 37.674 16.925 1.00 16.78 108 PRO A O 1
ATOM 751 N N . ASP A 1 91 ? -11.941 37.203 14.797 1.00 13.43 109 ASP A N 1
ATOM 752 C CA . ASP A 1 91 ? -11.144 35.977 14.699 1.00 14.97 109 ASP A CA 1
ATOM 753 C C . ASP A 1 91 ? -9.818 36.189 13.986 1.00 17.49 109 ASP A C 1
ATOM 754 O O . ASP A 1 91 ? -9.018 35.247 13.846 1.00 19.45 109 ASP A O 1
ATOM 759 N N . ALA A 1 92 ? -9.558 37.425 13.587 1.00 13.96 110 ALA A N 1
ATOM 760 C CA . ALA A 1 92 ? -8.342 37.742 12.817 1.00 13.41 110 ALA A CA 1
ATOM 761 C C . ALA A 1 92 ? -7.268 38.376 13.681 1.00 14.57 110 ALA A C 1
ATOM 762 O O . ALA A 1 92 ? -7.535 39.052 14.626 1.00 16.48 110 ALA A O 1
ATOM 764 N N A LYS A 1 93 ? -6.024 38.108 13.345 0.50 13.57 111 LYS A N 1
ATOM 765 N N B LYS A 1 93 ? -6.033 38.032 13.320 0.50 13.28 111 LYS A N 1
ATOM 766 C CA A LYS A 1 93 ? -4.939 38.901 13.882 0.50 12.23 111 LYS A CA 1
ATOM 767 C CA B LYS A 1 93 ? -4.799 38.685 13.768 0.50 12.01 111 LYS A CA 1
ATOM 768 C C A LYS A 1 93 ? -4.439 39.811 12.788 0.50 10.83 111 LYS A C 1
ATOM 769 C C B LYS A 1 93 ? -4.453 39.814 12.769 0.50 10.26 111 LYS A C 1
ATOM 770 O O A LYS A 1 93 ? -4.607 39.553 11.579 0.50 10.11 111 LYS A O 1
ATOM 771 O O B LYS A 1 93 ? -4.763 39.714 11.580 0.50 9.98 111 LYS A O 1
ATOM 778 N N . VAL A 1 94 ? -3.797 40.876 13.246 1.00 10.79 112 VAL A N 1
ATOM 779 C CA . VAL A 1 94 ? -3.140 41.809 12.345 1.00 9.47 112 VAL A CA 1
ATOM 780 C C . VAL A 1 94 ? -1.763 41.252 12.046 1.00 10.01 112 VAL A C 1
ATOM 781 O O . VAL A 1 94 ? -0.955 41.079 12.957 1.00 9.79 112 VAL A O 1
ATOM 785 N N . LEU A 1 95 ? -1.502 40.884 10.803 1.00 8.80 113 LEU A N 1
ATOM 786 C CA . LEU A 1 95 ? -0.254 40.297 10.379 1.00 8.22 113 LEU A CA 1
ATOM 787 C C . LEU A 1 95 ? 0.760 41.371 9.907 1.00 8.21 113 LEU A C 1
ATOM 788 O O . LEU A 1 95 ? 1.975 41.134 10.008 1.00 10.17 113 LEU A O 1
ATOM 793 N N A LYS A 1 96 ? 0.276 42.492 9.371 0.50 8.71 114 LYS A N 1
ATOM 794 N N B LYS A 1 96 ? 0.273 42.519 9.436 0.50 9.18 114 LYS A N 1
ATOM 795 C CA A LYS A 1 96 ? 1.146 43.559 8.940 0.50 9.31 114 LYS A CA 1
ATOM 796 C CA B LYS A 1 96 ? 1.130 43.532 8.870 0.50 10.09 114 LYS A CA 1
ATOM 797 C C A LYS A 1 96 ? 0.437 44.877 9.109 0.50 9.23 114 LYS A C 1
ATOM 798 C C B LYS A 1 96 ? 0.453 44.882 9.021 0.50 10.18 114 LYS A C 1
ATOM 799 O O A LYS A 1 96 ? -0.781 44.954 8.976 0.50 7.91 114 LYS A O 1
ATOM 800 O O B LYS A 1 96 ? -0.748 44.982 8.793 0.50 9.17 114 LYS A O 1
ATOM 811 N N . ILE A 1 97 ? 1.215 45.911 9.409 1.00 9.05 115 ILE A N 1
ATOM 812 C CA . ILE A 1 97 ? 0.724 47.266 9.401 1.00 10.28 115 ILE A CA 1
ATOM 813 C C . ILE A 1 97 ? 1.773 48.134 8.730 1.00 9.72 115 ILE A C 1
ATOM 814 O O . ILE A 1 97 ? 2.993 47.958 8.954 1.00 10.55 115 ILE A O 1
ATOM 819 N N . GLU A 1 98 ? 1.307 49.067 7.930 1.00 8.69 116 GLU A N 1
ATOM 820 C CA . GLU A 1 98 ? 2.150 50.037 7.220 1.00 9.09 116 GLU A CA 1
ATOM 821 C C . GLU A 1 98 ? 1.570 51.400 7.359 1.00 10.17 116 GLU A C 1
ATOM 822 O O . GLU A 1 98 ? 0.358 51.556 7.510 1.00 9.34 116 GLU A O 1
ATOM 828 N N . ARG A 1 99 ? 2.422 52.425 7.230 1.00 9.50 117 ARG A N 1
ATOM 829 C CA . ARG A 1 99 ? 1.928 53.790 7.256 1.00 10.25 117 ARG A CA 1
ATOM 830 C C . ARG A 1 99 ? 2.837 54.679 6.405 1.00 11.86 117 ARG A C 1
ATOM 831 O O . ARG A 1 99 ? 4.042 54.378 6.250 1.00 12.07 117 ARG A O 1
ATOM 839 N N . ASP A 1 100 ? 2.241 55.746 5.901 1.00 10.91 118 ASP A N 1
ATOM 840 C CA . ASP A 1 100 ? 2.990 56.787 5.233 1.00 11.03 118 ASP A CA 1
ATOM 841 C C . ASP A 1 100 ? 2.312 58.089 5.562 1.00 17.07 118 ASP A C 1
ATOM 842 O O . ASP A 1 100 ? 1.613 58.176 6.574 1.00 16.32 118 ASP A O 1
ATOM 847 N N . LYS A 1 101 ? 2.602 59.108 4.775 1.00 15.65 119 LYS A N 1
ATOM 848 C CA . LYS A 1 101 ? 2.170 60.446 5.125 1.00 16.98 119 LYS A CA 1
ATOM 849 C C . LYS A 1 101 ? 0.727 60.641 4.869 1.00 19.00 119 LYS A C 1
ATOM 850 O O . LYS A 1 101 ? 0.190 61.725 5.145 1.00 24.08 119 LYS A O 1
ATOM 856 N N . LYS A 1 102 ? 0.083 59.621 4.345 1.00 15.08 120 LYS A N 1
ATOM 857 C CA . LYS A 1 102 ? -1.342 59.751 4.053 1.00 19.78 120 LYS A CA 1
ATOM 858 C C . LYS A 1 102 ? -2.282 58.667 4.576 1.00 15.39 120 LYS A C 1
ATOM 859 O O . LYS A 1 102 ? -3.479 58.934 4.725 1.00 14.98 120 LYS A O 1
ATOM 863 N N . ASP A 1 103 ? -1.806 57.446 4.768 1.00 12.65 121 ASP A N 1
ATOM 864 C CA . ASP A 1 103 ? -2.711 56.405 5.218 1.00 11.80 121 ASP A CA 1
ATOM 865 C C . ASP A 1 103 ? -1.998 55.335 6.045 1.00 8.72 121 ASP A C 1
ATOM 866 O O . ASP A 1 103 ? -0.756 55.309 6.097 1.00 10.34 121 ASP A O 1
ATOM 871 N N . TYR A 1 104 ? -2.789 54.512 6.718 1.00 9.01 122 TYR A N 1
ATOM 872 C CA . TYR A 1 104 ? -2.366 53.227 7.290 1.00 9.85 122 TYR A CA 1
ATOM 873 C C . TYR A 1 104 ? -2.959 52.100 6.469 1.00 10.55 122 TYR A C 1
ATOM 874 O O . TYR A 1 104 ? -4.127 52.186 6.065 1.00 11.38 122 TYR A O 1
ATOM 883 N N A GLU A 1 105 ? -2.159 51.062 6.182 0.50 9.56 123 GLU A N 1
ATOM 884 N N B GLU A 1 105 ? -2.243 50.993 6.395 0.50 9.71 123 GLU A N 1
ATOM 885 C CA A GLU A 1 105 ? -2.638 49.775 5.635 0.50 9.56 123 GLU A CA 1
ATOM 886 C CA B GLU A 1 105 ? -2.775 49.821 5.759 0.50 10.34 123 GLU A CA 1
ATOM 887 C C A GLU A 1 105 ? -2.539 48.744 6.753 0.50 8.17 123 GLU A C 1
ATOM 888 C C B GLU A 1 105 ? -2.477 48.620 6.604 0.50 8.23 123 GLU A C 1
ATOM 889 O O A GLU A 1 105 ? -1.599 48.778 7.574 0.50 7.84 123 GLU A O 1
ATOM 890 O O B GLU A 1 105 ? -1.352 48.376 7.033 0.50 6.78 123 GLU A O 1
ATOM 901 N N . VAL A 1 106 ? -3.524 47.841 6.811 1.00 10.24 124 VAL A N 1
ATOM 902 C CA . VAL A 1 106 ? -3.507 46.728 7.731 1.00 10.60 124 VAL A CA 1
ATOM 903 C C . VAL A 1 106 ? -3.873 45.445 6.993 1.00 9.85 124 VAL A C 1
ATOM 904 O O . VAL A 1 106 ? -4.861 45.416 6.260 1.00 11.61 124 VAL A O 1
ATOM 908 N N . LYS A 1 107 ? -3.055 44.402 7.148 1.00 8.92 125 LYS A N 1
ATOM 909 C CA . LYS A 1 107 ? -3.318 43.091 6.533 1.00 11.13 125 LYS A CA 1
ATOM 910 C C . LYS A 1 107 ? -3.653 42.114 7.616 1.00 8.45 125 LYS A C 1
ATOM 911 O O . LYS A 1 107 ? -2.899 41.986 8.603 1.00 9.44 125 LYS A O 1
ATOM 917 N N . LEU A 1 108 ? -4.776 41.426 7.477 1.00 8.88 126 LEU A N 1
ATOM 918 C CA . LEU A 1 108 ? -5.267 40.557 8.533 1.00 9.09 126 LEU A CA 1
ATOM 919 C C . LEU A 1 108 ? -4.984 39.095 8.159 1.00 9.35 126 LEU A C 1
ATOM 920 O O . LEU A 1 108 ? -4.782 38.759 6.973 1.00 10.92 126 LEU A O 1
ATOM 925 N N . SER A 1 109 ? -5.060 38.233 9.163 1.00 9.78 127 SER A N 1
ATOM 926 C CA . SER A 1 109 ? -4.774 36.805 8.930 1.00 10.20 127 SER A CA 1
ATOM 927 C C . SER A 1 109 ? -5.801 36.092 8.025 1.00 12.80 127 SER A C 1
ATOM 928 O O . SER A 1 109 ? -5.521 35.007 7.469 1.00 13.92 127 SER A O 1
ATOM 931 N N . ASN A 1 110 ? -6.950 36.724 7.834 1.00 12.08 128 ASN A N 1
ATOM 932 C CA . ASN A 1 110 ? -8.005 36.178 6.949 1.00 12.18 128 ASN A CA 1
ATOM 933 C C . ASN A 1 110 ? -7.817 36.698 5.513 1.00 12.73 128 ASN A C 1
ATOM 934 O O . ASN A 1 110 ? -8.619 36.429 4.628 1.00 14.20 128 ASN A O 1
ATOM 939 N N . ARG A 1 111 ? -6.727 37.411 5.326 1.00 13.30 129 ARG A N 1
ATOM 940 C CA . ARG A 1 111 ? -6.270 37.960 4.022 1.00 13.13 129 ARG A CA 1
ATOM 941 C C . ARG A 1 111 ? -6.917 39.309 3.645 1.00 13.53 129 ARG A C 1
ATOM 942 O O . ARG A 1 111 ? -6.446 39.956 2.712 1.00 16.52 129 ARG A O 1
ATOM 947 N N . THR A 1 112 ? -7.883 39.761 4.431 1.00 11.23 130 THR A N 1
ATOM 948 C CA . THR A 1 112 ? -8.476 41.112 4.219 1.00 12.12 130 THR A CA 1
ATOM 949 C C . THR A 1 112 ? -7.429 42.177 4.445 1.00 11.96 130 THR A C 1
ATOM 950 O O . THR A 1 112 ? -6.580 42.083 5.348 1.00 12.03 130 THR A O 1
ATOM 954 N N . GLU A 1 113 ? -7.481 43.217 3.628 1.00 11.97 131 GLU A N 1
ATOM 955 C CA . GLU A 1 113 ? -6.609 44.367 3.777 1.00 10.45 131 GLU A CA 1
ATOM 956 C C . GLU A 1 113 ? -7.508 45.602 3.963 1.00 10.36 131 GLU A C 1
ATOM 957 O O . GLU A 1 113 ? -8.474 45.765 3.225 1.00 11.15 131 GLU A O 1
ATOM 963 N N . LEU A 1 114 ? -7.191 46.388 4.983 1.00 8.35 132 LEU A N 1
ATOM 964 C CA . LEU A 1 114 ? -7.941 47.583 5.295 1.00 8.88 132 LEU A CA 1
ATOM 965 C C . LEU A 1 114 ? -7.034 48.776 5.166 1.00 9.71 132 LEU A C 1
ATOM 966 O O . LEU A 1 114 ? -5.846 48.664 5.434 1.00 11.66 132 LEU A O 1
ATOM 971 N N . LYS A 1 115 ? -7.566 49.884 4.720 1.00 8.15 133 LYS A N 1
ATOM 972 C CA . LYS A 1 115 ? -6.825 51.151 4.701 1.00 9.06 133 LYS A CA 1
ATOM 9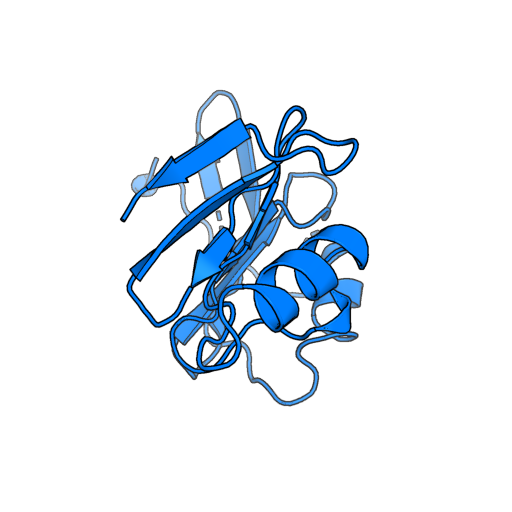73 C C . LYS A 1 115 ? -7.619 52.175 5.454 1.00 8.29 133 LYS A C 1
ATOM 974 O O . LYS A 1 115 ? -8.844 52.248 5.348 1.00 8.73 133 LYS A O 1
ATOM 980 N N . PHE A 1 116 ? -6.886 53.010 6.174 1.00 8.04 134 PHE A N 1
ATOM 981 C CA . PHE A 1 116 ? -7.466 54.096 6.991 1.00 8.12 134 PHE A CA 1
ATOM 982 C C . PHE A 1 116 ? -6.706 55.384 6.656 1.00 8.23 134 PHE A C 1
ATOM 983 O O . PHE A 1 116 ? -5.464 55.357 6.458 1.00 8.80 134 PHE A O 1
ATOM 991 N N . ASP A 1 117 ? -7.381 56.516 6.683 1.00 9.12 135 ASP A N 1
ATOM 992 C CA . ASP A 1 117 ? -6.658 57.779 6.627 1.00 8.97 135 ASP A CA 1
ATOM 993 C C . ASP A 1 117 ? -6.006 58.034 7.988 1.00 9.95 135 ASP A C 1
ATOM 994 O O . ASP A 1 117 ? -6.103 57.233 8.927 1.00 9.93 135 ASP A O 1
ATOM 999 N N . LEU A 1 11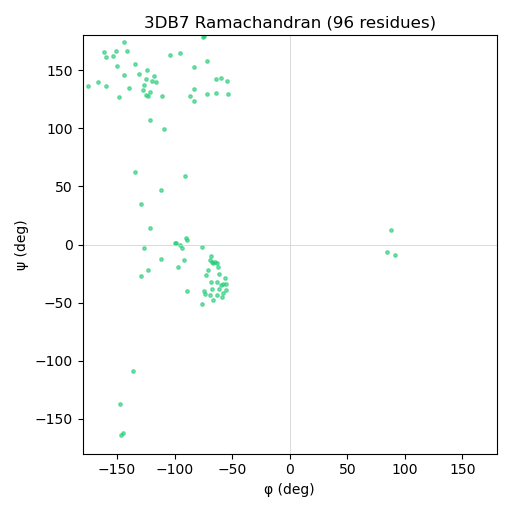8 ? -5.287 59.144 8.069 1.00 10.39 136 LEU A N 1
ATOM 1000 C CA . LEU A 1 118 ? -4.494 59.410 9.268 1.00 9.01 136 LEU A CA 1
ATOM 1001 C C . LEU A 1 118 ? -5.368 59.819 10.446 1.00 11.38 136 LEU A C 1
ATOM 1002 O O . LEU A 1 118 ? -4.863 59.916 11.593 1.00 14.18 136 LEU A O 1
ATOM 1007 N N A LYS A 1 119 ? -6.644 60.074 10.185 0.60 12.04 137 LYS A N 1
ATOM 1008 N N B LYS A 1 119 ? -6.645 60.043 10.156 0.40 11.91 137 LYS A N 1
ATOM 1009 C CA A LYS A 1 119 ? -7.600 60.304 11.253 0.60 11.27 137 LYS A CA 1
ATOM 1010 C CA B LYS A 1 119 ? -7.646 60.335 11.167 0.40 10.76 137 LYS A CA 1
ATOM 1011 C C A LYS A 1 119 ? -8.408 59.041 11.550 0.60 14.00 137 LYS A C 1
ATOM 1012 C C B LYS A 1 119 ? -8.364 59.040 11.586 0.40 13.09 137 LYS A C 1
ATOM 1013 O O A LYS A 1 119 ? -9.420 59.080 12.226 0.60 16.24 137 LYS A O 1
ATOM 1014 O O B LYS A 1 119 ? -9.232 59.040 12.437 0.40 15.45 137 LYS A O 1
ATOM 1025 N N . PHE A 1 120 ? -7.935 57.939 10.981 1.00 10.38 138 PHE A N 1
ATOM 1026 C CA . PHE A 1 120 ? -8.463 56.586 11.265 1.00 10.00 138 PHE A CA 1
ATOM 1027 C C . PHE A 1 120 ? -9.846 56.349 10.703 1.00 12.49 138 PHE A C 1
ATOM 1028 O O . PHE A 1 120 ? -10.567 55.439 11.133 1.00 13.14 138 PHE A O 1
ATOM 1036 N N . ASN A 1 121 ? -10.183 57.119 9.682 1.00 9.91 139 ASN A N 1
ATOM 1037 C CA . ASN A 1 121 ? -11.407 56.834 8.904 1.00 11.50 139 ASN A CA 1
ATOM 1038 C C . ASN A 1 121 ? -11.108 55.753 7.857 1.00 10.63 139 ASN A C 1
ATOM 1039 O O . ASN A 1 121 ? -10.084 55.770 7.211 1.00 10.09 139 ASN A O 1
ATOM 1044 N N . LEU A 1 122 ? -11.993 54.775 7.767 1.00 9.96 140 LEU A N 1
ATOM 1045 C CA . LEU A 1 122 ? -11.847 53.724 6.786 1.00 8.55 140 LEU A CA 1
ATOM 1046 C C . LEU A 1 122 ? -11.941 54.271 5.387 1.00 10.01 140 LEU A C 1
ATOM 1047 O O . LEU A 1 122 ? -12.867 55.012 5.079 1.00 10.43 140 LEU A O 1
ATOM 1052 N N . ILE A 1 123 ? -10.986 53.908 4.540 1.00 8.44 141 ILE A N 1
ATOM 1053 C CA . ILE A 1 123 ? -11.024 54.335 3.131 1.00 8.60 141 ILE A CA 1
ATOM 1054 C C . ILE A 1 123 ? -10.905 53.197 2.125 1.00 8.96 141 ILE A C 1
ATOM 1055 O O . ILE A 1 123 ? -11.037 53.436 0.921 1.00 9.25 141 ILE A O 1
ATOM 1060 N N . ASP A 1 124 ? -10.728 51.961 2.593 1.00 8.69 142 ASP A N 1
ATOM 1061 C CA . ASP A 1 124 ? -10.751 50.799 1.690 1.00 8.32 142 ASP A CA 1
ATOM 1062 C C . ASP A 1 124 ? -10.861 49.515 2.491 1.00 9.53 142 ASP A C 1
ATOM 1063 O O . ASP A 1 124 ? -10.266 49.374 3.536 1.00 10.04 142 ASP A O 1
ATOM 1068 N N . ILE A 1 125 ? -11.664 48.586 1.991 1.00 9.99 143 ILE A N 1
ATOM 1069 C CA . ILE A 1 125 ? -11.596 47.180 2.381 1.00 9.84 143 ILE A CA 1
ATOM 1070 C C . ILE A 1 125 ? -11.408 46.348 1.123 1.00 10.06 143 ILE A C 1
ATOM 1071 O O . ILE A 1 125 ? -12.129 46.537 0.146 1.00 8.96 143 ILE A O 1
ATOM 1076 N N . ASP A 1 126 ? -10.410 45.461 1.128 1.00 9.67 144 ASP A N 1
ATOM 1077 C CA . ASP A 1 126 ? -10.171 44.522 0.045 1.00 10.53 144 ASP A CA 1
ATOM 1078 C C . ASP A 1 126 ? -10.195 43.128 0.614 1.00 12.49 144 ASP A C 1
ATOM 1079 O O . ASP A 1 126 ? -9.505 42.834 1.592 1.00 13.19 144 ASP A O 1
ATOM 1084 N N . ASN A 1 127 ? -10.997 42.273 0.020 1.00 13.63 145 ASN A N 1
ATOM 1085 C CA . ASN A 1 127 ? -11.060 40.907 0.481 1.00 20.40 145 ASN A CA 1
ATOM 1086 C C . ASN A 1 127 ? -10.406 39.938 -0.453 1.00 25.62 145 ASN A C 1
ATOM 1087 O O . ASN A 1 127 ? -9.974 40.285 -1.558 1.00 27.34 145 ASN A O 1
#

Solvent-accessible surface area: 7427 Å² total

InterPro domains:
  IPR021533 Putative beta-lactamase-inhibitor-like, PepSY-like [PF11396] (60-141)

Nearest PDB structures (foldseek):
  3db7-assembly1_A  TM=1.008E+00  e=3.718E-23  Bacteroides thetaiotaomicron
  3due-assembly1_A  TM=9.705E-01  e=2.439E-18  Phocaeicola vulgatus ATCC 8482
  3elg-assembly2_B  TM=9.387E-01  e=1.271E-12  Phocaeicola vulgatus ATCC 8482
  4poi-assembly1_A  TM=9.178E-01  e=4.049E-09  Bacteroides caccae ATCC 43185
  4qoa-assembly1_A-2  TM=7.390E-01  e=7.048E-08  Bacteroides uniformis ATCC 8492

B-factor: mean 15.32, std 8.2, range [3.84, 61.28]

Secondary structure (DSSP, 8-state):
-GGG---B-TT--HHHHHHHHHH-TTS-EEEE--EETTEE-EEEEETTS-EEEE-TTS-EEEEE-TTS---GGGS-HHHHHHHHHH-TT--EEEEEE-SSEEEEEETTS-EEEEETT--EEEEE-

Sequence (125 aa):
GADDDKKPIQVTQPQQLAQQFIKKQHFSDSKKVALAKESDFLYKSYEVVIFTNGNKVEFDKKGNWEEVDCKHTSVPVAIIPAAIQKYVTTNYPDAKKVLKKIERDKKDYEEVKLSNRTELKFDLKKFNLIDIDN

Organism: Bacteroides thetaiotaomicron (strain ATCC 29148 / DSM 2079 / JCM 5827 / CCUG 10774 / NCTC 10582 / VPI-5482 / E50) (NCBI:txid226186)

Radius of gyration: 14.91 Å; Cα contacts (8 Å, |Δi|>4): 257; chains: 1; bounding box: 40×26×29 Å

Foldseek 3Di:
DVVVKAWDDLVPQVLQVVVCCVFVVVWAWPTKIDDDDPADKIKTATPQGWMWIAGPNNHTFKTAQQSHAGDCVPPPPLLVVVCCVPPVPWGFRMWGDDPFWIWTAIPVRWIWIAGPVRHTDDIDD